Protein 3AGN (pdb70)

Nearest PDB structures (foldseek):
  3agn-assembly1_A  TM=1.009E+00  e=3.047E-24  Ustilago sphaerogena
  3ahs-assembly2_B  TM=9.448E-01  e=4.539E-20  Ustilago sphaerogena
  3ahs-assembly3_C  TM=9.700E-01  e=4.385E-19  Ustilago sphaerogena
  1i2g-assembly1_A  TM=8.512E-01  e=1.594E-07  Aspergillus oryzae
  1rn1-assembly2_A  TM=8.485E-01  e=5.259E-07  Aspergillus oryzae

InterPro domains:
  IPR000026 Guanine-specific ribonuclease N1-like [PF00545] (5-114)
  IPR016191 Ribonuclease/ribotoxin [SSF53933] (2-114)

B-factor: mean 6.48, std 4.54, range [2.73, 48.82]

Structure (mmCIF, N/CA/C/O backbone):
data_3AGN
#
_entry.id   3AGN
#
_cell.length_a   37.880
_cell.length_b   39.789
_cell.length_c   35.884
_cell.angle_alpha   90.00
_cell.angle_beta   114.99
_cell.angle_gamma   90.00
#
_symmetry.space_group_name_H-M   'P 1 21 1'
#
loop_
_entity.id
_entity.type
_entity.pdbx_description
1 polymer 'Ribonuclease U2'
2 non-polymer '[(2R,3S,4R,5R)-5-(6-aminopurin-9-yl)-4-hydroxy-2-(hydroxymethyl)oxolan-3-yl] dihydrogen phosphate'
3 non-polymer 'CALCIUM ION'
4 water water
#
loop_
_atom_site.group_PDB
_atom_site.id
_atom_site.type_symbol
_atom_site.label_atom_id
_atom_site.label_alt_id
_atom_site.label_comp_id
_atom_site.label_asym_id
_atom_site.label_entity_id
_atom_site.label_seq_id
_atom_site.pdbx_PDB_ins_code
_atom_site.Cartn_x
_atom_site.Cartn_y
_atom_site.Cartn_z
_atom_site.occupancy
_atom_site.B_iso_or_equiv
_atom_site.auth_seq_id
_atom_site.auth_comp_id
_atom_site.auth_asym_id
_atom_site.auth_atom_id
_atom_site.pdbx_PDB_model_num
ATOM 1 N N A CYS A 1 1 ? -1.477 7.790 21.384 0.60 8.21 1 CYS A N 1
ATOM 2 N N B CYS A 1 1 ? -1.614 8.944 22.833 0.40 9.46 1 CYS A N 1
ATOM 3 C CA A CYS A 1 1 ? -0.658 9.034 21.617 0.60 7.36 1 CYS A CA 1
ATOM 4 C CA B CYS A 1 1 ? -0.459 9.584 22.156 0.40 8.50 1 CYS A CA 1
ATOM 5 C C A CYS A 1 1 ? -0.833 9.941 20.412 0.60 6.57 1 CYS A C 1
ATOM 6 C C B CYS A 1 1 ? -0.956 10.192 20.851 0.40 8.21 1 CYS A C 1
ATOM 7 O O A CYS A 1 1 ? -1.548 9.501 19.470 0.60 6.79 1 CYS A O 1
ATOM 8 O O B CYS A 1 1 ? -1.999 9.851 20.336 0.40 9.10 1 CYS A O 1
ATOM 13 N N . ASP A 1 2 ? -0.200 11.155 20.386 1.00 6.18 2 ASP A N 1
ATOM 14 C CA . ASP A 1 2 ? -0.427 11.950 19.196 1.00 5.17 2 ASP A CA 1
ATOM 15 C C . ASP A 1 2 ? 0.058 11.176 17.975 1.00 4.87 2 ASP A C 1
ATOM 16 O O . ASP A 1 2 ? 1.051 10.448 18.015 1.00 5.87 2 ASP A O 1
ATOM 21 N N . ILE A 1 3 ? -0.629 11.363 16.860 1.00 4.49 3 ILE A N 1
ATOM 22 C CA . ILE A 1 3 ? -0.126 10.840 15.609 1.00 4.46 3 ILE A CA 1
ATOM 23 C C . ILE A 1 3 ? 1.225 11.514 15.327 1.00 4.56 3 ILE A C 1
ATOM 24 O O . ILE A 1 3 ? 1.335 12.739 15.430 1.00 5.17 3 ILE A O 1
ATOM 29 N N . PRO A 1 4 ? 2.271 10.742 15.011 1.00 5.01 4 PRO A N 1
ATOM 30 C CA . PRO A 1 4 ? 3.573 11.360 14.745 1.00 5.42 4 PRO A CA 1
ATOM 31 C C . PRO A 1 4 ? 3.555 12.177 13.456 1.00 4.61 4 PRO A C 1
ATOM 32 O O . PRO A 1 4 ? 2.796 11.910 12.537 1.00 4.83 4 PRO A O 1
ATOM 36 N N . GLN A 1 5 ? 4.474 13.132 13.378 1.00 5.36 5 GLN A N 1
ATOM 37 C CA . GLN A 1 5 ? 4.585 13.941 12.169 1.00 5.43 5 GLN A CA 1
ATOM 38 C C . GLN A 1 5 ? 4.873 13.089 10.936 1.00 4.41 5 GLN A C 1
ATOM 39 O O . GLN A 1 5 ? 4.392 13.384 9.846 1.00 4.77 5 GLN A O 1
ATOM 49 N N . SER A 1 6 ? 5.690 12.055 11.111 1.00 4.07 6 SER A N 1
ATOM 50 C CA . SER A 1 6 ? 5.976 11.130 10.040 1.00 4.13 6 SER A CA 1
ATOM 51 C C . SER A 1 6 ? 6.400 9.795 10.623 1.00 4.23 6 SER A C 1
ATOM 52 O O . SER A 1 6 ? 6.747 9.700 11.805 1.00 5.19 6 SER A O 1
ATOM 55 N N . THR A 1 7 ? 6.384 8.785 9.770 1.00 4.74 7 THR A N 1
ATOM 56 C CA . THR A 1 7 ? 6.870 7.471 10.119 1.00 4.97 7 THR A CA 1
ATOM 57 C C . THR A 1 7 ? 7.497 6.847 8.882 1.00 4.58 7 THR A C 1
ATOM 58 O O . THR A 1 7 ? 6.986 7.043 7.780 1.00 6.15 7 THR A O 1
ATOM 62 N N . ASN A 1 8 ? 8.567 6.077 9.066 1.00 4.46 8 ASN A N 1
ATOM 63 C CA . ASN A 1 8 ? 9.240 5.434 7.954 1.00 4.45 8 ASN A CA 1
ATOM 64 C C . ASN A 1 8 ? 8.969 3.940 8.006 1.00 3.79 8 ASN A C 1
ATOM 65 O O . ASN A 1 8 ? 9.505 3.226 8.857 1.00 4.42 8 ASN A O 1
ATOM 70 N N . CYS A 1 9 ? 8.097 3.477 7.116 1.00 4.07 9 CYS A N 1
ATOM 71 C CA . CYS A 1 9 ? 7.759 2.062 7.016 1.00 4.49 9 CYS A CA 1
ATOM 72 C C . CYS A 1 9 ? 8.593 1.409 5.923 1.00 4.76 9 CYS A C 1
ATOM 73 O O . CYS A 1 9 ? 8.194 1.378 4.751 1.00 4.95 9 CYS A O 1
ATOM 76 N N . GLY A 1 10 ? 9.773 0.930 6.282 1.00 6.04 10 GLY A N 1
ATOM 77 C CA . GLY A 1 10 ? 10.611 0.200 5.340 1.00 7.11 10 GLY A CA 1
ATOM 78 C C . GLY A 1 10 ? 10.929 0.970 4.081 1.00 6.66 10 GLY A C 1
ATOM 79 O O . GLY A 1 10 ? 11.071 0.370 3.020 1.00 8.64 10 GLY A O 1
ATOM 80 N N . GLY A 1 11 ? 11.051 2.285 4.199 1.00 6.12 11 GLY A N 1
ATOM 81 C CA . GLY A 1 11 ? 11.382 3.141 3.062 1.00 6.44 11 GLY A CA 1
ATOM 82 C C . GLY A 1 11 ? 10.215 3.964 2.543 1.00 5.50 11 GLY A C 1
ATOM 83 O O . GLY A 1 11 ? 10.435 4.930 1.814 1.00 7.57 11 GLY A O 1
ATOM 84 N N . ASN A 1 12 ? 8.986 3.566 2.868 1.00 4.48 12 ASN A N 1
ATOM 85 C CA . ASN A 1 12 ? 7.805 4.385 2.577 1.00 4.64 12 ASN A CA 1
ATOM 86 C C . ASN A 1 12 ? 7.569 5.283 3.775 1.00 4.17 12 ASN A C 1
ATOM 87 O O . ASN A 1 12 ? 7.162 4.804 4.842 1.00 4.67 12 ASN A O 1
ATOM 92 N N . VAL A 1 13 ? 7.844 6.570 3.611 1.00 4.08 13 VAL A N 1
ATOM 93 C CA . VAL A 1 13 ? 7.644 7.537 4.673 1.00 4.46 13 VAL A CA 1
ATOM 94 C C . VAL A 1 13 ? 6.252 8.135 4.510 1.00 4.02 13 VAL A C 1
ATOM 95 O O . VAL A 1 13 ? 5.890 8.579 3.420 1.00 4.87 13 VAL A O 1
ATOM 99 N N . TYR A 1 14 ? 5.490 8.135 5.602 1.00 4.16 14 TYR A N 1
ATOM 100 C CA . TYR A 1 14 ? 4.128 8.638 5.621 1.00 4.21 14 TYR A CA 1
ATOM 101 C C . TYR A 1 14 ? 4.024 9.808 6.581 1.00 4.03 14 TYR A C 1
ATOM 102 O O . TYR A 1 14 ? 4.753 9.887 7.563 1.00 4.97 14 TYR A O 1
ATOM 111 N N . SER A 1 15 ? 3.064 10.693 6.314 1.00 3.46 15 SER A N 1
ATOM 112 C CA . SER A 1 15 ? 2.796 11.830 7.179 1.00 3.53 15 SER A CA 1
ATOM 113 C C . SER A 1 15 ? 1.713 11.510 8.213 1.00 3.14 15 SER A C 1
ATOM 114 O O . SER A 1 15 ? 0.969 10.523 8.108 1.00 3.30 15 SER A O 1
ATOM 117 N N . ASN A 1 16 ? 1.555 12.438 9.154 1.00 3.48 16 ASN A N 1
ATOM 118 C CA . ASN A 1 16 ? 0.435 12.368 10.070 1.00 3.47 16 ASN A CA 1
ATOM 119 C C . ASN A 1 16 ? -0.900 12.356 9.318 1.00 3.31 16 ASN A C 1
ATOM 120 O O . ASN A 1 16 ? -1.852 11.696 9.755 1.00 3.64 16 ASN A O 1
ATOM 125 N N . ASP A 1 17 ? -1.003 13.102 8.217 1.00 3.32 17 ASP A N 1
ATOM 126 C CA . ASP A 1 17 ? -2.233 13.104 7.452 1.00 3.26 17 ASP A CA 1
ATOM 127 C C . ASP A 1 17 ? -2.508 11.716 6.851 1.00 3.03 17 ASP A C 1
ATOM 128 O O . ASP A 1 17 ? -3.656 11.273 6.827 1.00 3.60 17 ASP A O 1
ATOM 133 N N . ASP A 1 18 ? -1.490 11.044 6.334 1.00 2.89 18 ASP A N 1
ATOM 134 C CA . ASP A 1 18 ? -1.696 9.704 5.791 1.00 2.98 18 ASP A CA 1
ATOM 135 C C . ASP A 1 18 ? -2.212 8.744 6.876 1.00 2.85 18 ASP A C 1
ATOM 136 O O . ASP A 1 18 ? -3.091 7.915 6.632 1.00 3.15 18 ASP A O 1
ATOM 141 N N . ILE A 1 19 ? -1.636 8.853 8.073 1.00 2.83 19 ILE A N 1
ATOM 142 C CA . ILE A 1 19 ? -2.010 7.994 9.184 1.00 2.86 19 ILE A CA 1
ATOM 143 C C . ILE A 1 19 ? -3.442 8.275 9.618 1.00 2.81 19 ILE A C 1
ATOM 144 O O . ILE A 1 19 ? -4.251 7.354 9.797 1.00 3.10 19 ILE A O 1
ATOM 149 N N . ASN A 1 20 ? -3.765 9.558 9.808 1.00 2.93 20 ASN A N 1
ATOM 150 C CA . ASN A 1 20 ? -5.115 9.929 10.169 1.00 3.05 20 ASN A CA 1
ATOM 151 C C . ASN A 1 20 ? -6.123 9.440 9.113 1.00 3.06 20 ASN A C 1
ATOM 152 O O . ASN A 1 20 ? -7.197 8.937 9.451 1.00 3.34 20 ASN A O 1
ATOM 157 N N . THR A 1 21 ? -5.789 9.618 7.837 1.00 3.14 21 THR A N 1
ATOM 158 C CA . THR A 1 21 ? -6.680 9.204 6.765 1.00 3.25 21 THR A CA 1
ATOM 159 C C . THR A 1 21 ? -6.960 7.695 6.831 1.00 3.08 21 THR A C 1
ATOM 160 O O . THR A 1 21 ? -8.079 7.258 6.564 1.00 3.29 21 THR A O 1
ATOM 164 N N . ALA A 1 22 ? -5.939 6.911 7.158 1.00 3.18 22 ALA A N 1
ATOM 165 C CA . ALA A 1 22 ? -6.100 5.468 7.286 1.00 3.20 22 ALA A CA 1
ATOM 166 C C . ALA A 1 22 ? -7.070 5.113 8.426 1.00 3.13 22 ALA A C 1
ATOM 167 O O . ALA A 1 22 ? -7.987 4.311 8.233 1.00 3.46 22 ALA A O 1
ATOM 169 N N . ILE A 1 23 ? -6.887 5.710 9.600 1.00 3.05 23 ILE A N 1
ATOM 170 C CA . ILE A 1 23 ? -7.772 5.411 10.730 1.00 3.07 23 ILE A CA 1
ATOM 171 C C . ILE A 1 23 ? -9.201 5.862 10.416 1.00 3.10 23 ILE A C 1
ATOM 172 O O . ILE A 1 23 ? -10.167 5.121 10.630 1.00 3.46 23 ILE A O 1
ATOM 177 N N . GLN A 1 24 ? -9.344 7.078 9.893 1.00 3.15 24 GLN A N 1
ATOM 178 C CA . GLN A 1 24 ? -10.653 7.585 9.542 1.00 3.20 24 GLN A CA 1
ATOM 179 C C . GLN A 1 24 ? -11.341 6.665 8.528 1.00 3.24 24 GLN A C 1
ATOM 180 O O . GLN A 1 24 ? -12.558 6.443 8.593 1.00 3.68 24 GLN A O 1
ATOM 186 N N . GLY A 1 25 ? -10.570 6.183 7.548 1.00 3.53 25 GLY A N 1
ATOM 187 C CA . GLY A 1 25 ? -11.090 5.265 6.558 1.00 3.77 25 GLY A CA 1
ATOM 188 C C . GLY A 1 25 ? -11.592 3.976 7.178 1.00 3.43 25 GLY A C 1
ATOM 189 O O . GLY A 1 25 ? -12.699 3.534 6.871 1.00 4.17 25 GLY A O 1
ATOM 190 N N . ALA A 1 26 ? -10.788 3.381 8.058 1.00 3.60 26 ALA A N 1
ATOM 191 C CA . ALA A 1 26 ? -11.186 2.166 8.750 1.00 3.60 26 ALA A CA 1
ATOM 192 C C . ALA A 1 26 ? -12.517 2.375 9.488 1.00 3.58 26 ALA A C 1
ATOM 193 O O . ALA A 1 26 ? -13.438 1.559 9.373 1.00 3.98 26 ALA A O 1
ATOM 195 N N . LEU A 1 27 ? -12.598 3.456 10.259 1.00 3.61 27 LEU A N 1
ATOM 196 C CA . LEU A 1 27 ? -13.796 3.712 11.048 1.00 3.69 27 LEU A CA 1
ATOM 197 C C . LEU A 1 27 ? -15.009 3.904 10.148 1.00 3.89 27 LEU A C 1
ATOM 198 O O . LEU A 1 27 ? -16.089 3.360 10.419 1.00 4.39 27 LEU A O 1
ATOM 206 N N . ASP A 1 28 ? -14.855 4.670 9.070 1.00 4.05 28 ASP A N 1
ATOM 207 C CA . ASP A 1 28 ? -15.959 4.886 8.139 1.00 4.62 28 ASP A CA 1
ATOM 208 C C . ASP A 1 28 ? -16.380 3.584 7.474 1.00 4.44 28 ASP A C 1
ATOM 209 O O . ASP A 1 28 ? -17.576 3.342 7.289 1.00 5.52 28 ASP A O 1
ATOM 214 N N . ASP A 1 29 ? -15.412 2.764 7.099 1.00 4.45 29 ASP A N 1
ATOM 215 C CA . ASP A 1 29 ? -15.717 1.551 6.364 1.00 5.02 29 ASP A CA 1
ATOM 216 C C . ASP A 1 29 ? -16.475 0.559 7.245 1.00 4.97 29 ASP A C 1
ATOM 217 O O . ASP A 1 29 ? -17.428 -0.074 6.801 1.00 5.63 29 ASP A O 1
ATOM 222 N N . VAL A 1 30 ? -16.063 0.451 8.506 1.00 5.00 30 VAL A N 1
ATOM 223 C CA . VAL A 1 30 ? -16.795 -0.370 9.468 1.00 5.53 30 VAL A CA 1
ATOM 224 C C . VAL A 1 30 ? -18.217 0.183 9.649 1.00 6.12 30 VAL A C 1
ATOM 225 O O . VAL A 1 30 ? -19.202 -0.557 9.588 1.00 7.02 30 VAL A O 1
ATOM 229 N N . ALA A 1 31 ? -18.338 1.492 9.822 1.00 5.97 31 ALA A N 1
ATOM 230 C CA . ALA A 1 31 ? -19.663 2.118 9.985 1.00 7.27 31 ALA A CA 1
ATOM 231 C C . ALA A 1 31 ? -20.560 1.885 8.754 1.00 7.69 31 ALA A C 1
ATOM 232 O O . ALA A 1 31 ? -21.763 1.691 8.896 1.00 9.62 31 ALA A O 1
ATOM 234 N N . ASN A 1 32 ? -19.966 1.910 7.562 1.00 7.05 32 ASN A N 1
ATOM 235 C CA . ASN A 1 32 ? -20.682 1.737 6.298 1.00 7.97 32 ASN A CA 1
ATOM 236 C C . ASN A 1 32 ? -20.989 0.277 6.005 1.00 7.02 32 ASN A C 1
ATOM 237 O O . ASN A 1 32 ? -21.659 -0.014 5.016 1.00 8.51 32 ASN A O 1
ATOM 242 N N . GLY A 1 33 ? -20.459 -0.648 6.807 1.00 6.72 33 GLY A N 1
ATOM 243 C CA . GLY A 1 33 ? -20.619 -2.061 6.516 1.00 7.19 33 GLY A CA 1
ATOM 244 C C . GLY A 1 33 ? -19.956 -2.478 5.218 1.00 6.48 33 GLY A C 1
ATOM 245 O O . GLY A 1 33 ? -20.418 -3.399 4.564 1.00 8.48 33 GLY A O 1
ATOM 246 N N . ASP A 1 34 ? -18.849 -1.815 4.875 1.00 6.22 34 ASP A N 1
ATOM 247 C CA . ASP A 1 34 ? -18.126 -2.057 3.625 1.00 5.99 34 ASP A CA 1
ATOM 248 C C . ASP A 1 34 ? -16.635 -2.017 3.921 1.00 5.12 34 ASP A C 1
ATOM 249 O O . ASP A 1 34 ? -15.959 -1.009 3.716 1.00 5.79 34 ASP A O 1
ATOM 254 N N . ARG A 1 35 ? -16.146 -3.131 4.432 1.00 5.16 35 ARG A N 1
ATOM 255 C CA . ARG A 1 35 ? -14.766 -3.269 4.875 1.00 5.35 35 ARG A CA 1
ATOM 256 C C . ARG A 1 35 ? -13.920 -3.670 3.677 1.00 4.86 35 ARG A C 1
ATOM 257 O O . ARG A 1 35 ? -14.084 -4.769 3.159 1.00 6.11 35 ARG A O 1
ATOM 265 N N . PRO A 1 36 ? -13.055 -2.785 3.170 1.00 4.11 36 PRO A N 1
ATOM 266 C CA . PRO A 1 36 ? -12.404 -3.044 1.882 1.00 4.54 36 PRO A CA 1
ATOM 267 C C . PRO A 1 36 ? -11.440 -4.214 1.997 1.00 4.53 36 PRO A C 1
ATOM 268 O O . PRO A 1 36 ? -10.530 -4.202 2.843 1.00 4.25 36 PRO A O 1
ATOM 272 N N . ASP A 1 37 ? -11.629 -5.210 1.146 1.00 4.97 37 ASP A N 1
ATOM 273 C CA . ASP A 1 37 ? -10.902 -6.467 1.250 1.00 5.40 37 ASP A CA 1
ATOM 274 C C . ASP A 1 37 ? -10.875 -7.007 2.687 1.00 5.43 37 ASP A C 1
ATOM 275 O O . ASP A 1 37 ? -9.902 -7.632 3.104 1.00 5.93 37 ASP A O 1
ATOM 280 N N . ASN A 1 38 ? -11.966 -6.784 3.418 1.00 5.36 38 ASN A N 1
ATOM 281 C CA . ASN A 1 38 ? -12.129 -7.231 4.789 1.00 6.07 38 ASN A CA 1
ATOM 282 C C . ASN A 1 38 ? -11.132 -6.644 5.799 1.00 5.12 38 ASN A C 1
ATOM 283 O O . ASN A 1 38 ? -10.907 -7.251 6.832 1.00 7.29 38 ASN A O 1
ATOM 288 N N . TYR A 1 39 ? -10.589 -5.463 5.505 1.00 4.10 39 TYR A N 1
ATOM 289 C CA . TYR A 1 39 ? -9.889 -4.646 6.483 1.00 3.98 39 TYR A CA 1
ATOM 290 C C . TYR A 1 39 ? -10.871 -3.645 7.1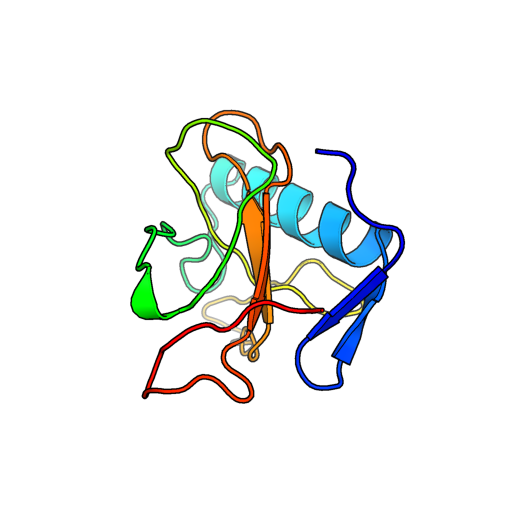04 1.00 3.89 39 TYR A C 1
ATOM 291 O O . TYR A 1 39 ? -11.780 -3.180 6.418 1.00 4.37 39 T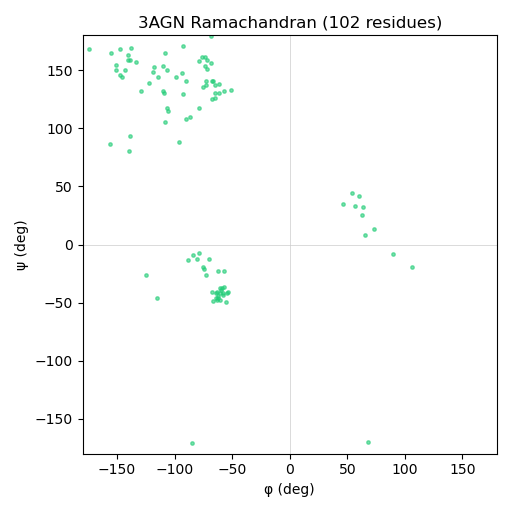YR A O 1
ATOM 300 N N . PRO A 1 40 ? -10.697 -3.283 8.394 1.00 4.08 40 PRO A N 1
ATOM 301 C CA . PRO A 1 40 ? -9.570 -3.605 9.274 1.00 3.88 40 PRO A CA 1
ATOM 302 C C . PRO A 1 40 ? -9.549 -5.054 9.751 1.00 4.12 40 PRO A C 1
ATOM 303 O O . PRO A 1 40 ? -10.539 -5.787 9.703 1.00 5.26 40 PRO A O 1
ATOM 307 N N . HIS A 1 41 ? -8.370 -5.467 10.202 1.00 3.86 41 HIS A N 1
ATOM 308 C CA . HIS A 1 41 ? -8.184 -6.720 10.910 1.00 3.79 41 HIS A CA 1
ATOM 309 C C . HIS A 1 41 ? -7.897 -6.443 12.387 1.00 3.59 41 HIS A C 1
ATOM 310 O O . HIS A 1 41 ? -7.523 -5.331 12.758 1.00 5.21 41 HIS A O 1
ATOM 317 N N . GLN A 1 42 ? -8.018 -7.466 13.215 1.00 3.44 42 GLN A N 1
ATOM 3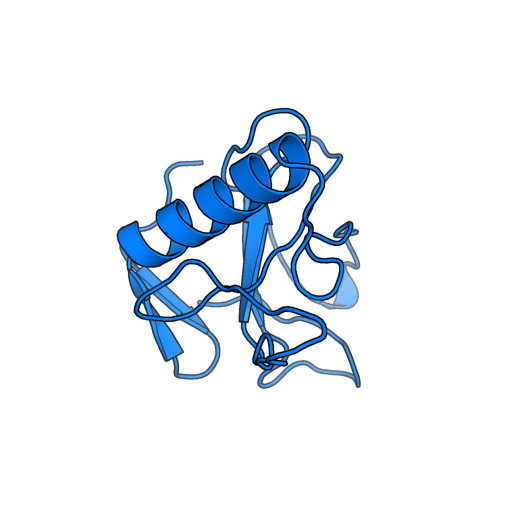18 C CA . GLN A 1 42 ? -7.503 -7.357 14.585 1.00 3.29 42 GLN A CA 1
ATOM 319 C C . GLN A 1 42 ? -5.983 -7.405 14.569 1.00 3.14 42 GLN A C 1
ATOM 320 O O . GLN A 1 42 ? -5.386 -8.205 13.844 1.00 3.86 42 GLN A O 1
ATOM 326 N N . TYR A 1 43 ? -5.376 -6.584 15.423 1.00 3.13 43 TYR A N 1
ATOM 327 C CA . TYR A 1 43 ? -3.940 -6.633 15.680 1.00 2.98 43 TYR A CA 1
ATOM 328 C C . TYR A 1 43 ? -3.723 -7.194 17.085 1.00 2.83 43 TYR A C 1
ATOM 329 O O . TYR A 1 43 ? -4.338 -6.694 18.035 1.00 3.39 43 TYR A O 1
ATOM 338 N N . TYR A 1 44 ? -2.839 -8.179 17.206 1.00 2.91 44 TYR A N 1
ATOM 339 C CA . TYR A 1 44 ? -2.463 -8.743 18.490 1.00 3.24 44 TYR A CA 1
ATOM 340 C C . TYR A 1 44 ? -1.007 -8.449 18.768 1.00 3.22 44 TYR A C 1
ATOM 341 O O . TYR A 1 44 ? -0.157 -8.475 17.874 1.00 3.94 44 TYR A O 1
ATOM 350 N N . ASP A 1 45 ? -0.703 -8.197 20.041 1.00 3.48 45 ASP A N 1
ATOM 351 C CA . ASP A 1 45 ? 0.682 -8.087 20.449 1.00 3.64 45 ASP A CA 1
ATOM 352 C C . ASP A 1 45 ? 1.375 -9.431 20.264 1.00 3.82 45 ASP A C 1
ATOM 353 O O . ASP A 1 45 ? 0.857 -10.457 20.737 1.00 4.60 45 ASP A O 1
ATOM 358 N N . GLU A 1 46 ? 2.532 -9.425 19.608 1.00 3.76 46 GLU A N 1
ATOM 359 C CA . GLU A 1 46 ? 3.356 -10.623 19.402 1.00 3.91 46 GLU A CA 1
ATOM 360 C C . GLU A 1 46 ? 4.775 -10.131 19.637 1.00 3.85 46 GLU A C 1
ATOM 361 O O . GLU A 1 46 ? 5.417 -9.603 18.728 1.00 4.09 46 GLU A O 1
ATOM 367 N N . ALA A 1 47 ? 5.244 -10.273 20.879 1.00 4.53 47 ALA A N 1
ATOM 368 C CA . ALA A 1 47 ? 6.389 -9.526 21.389 1.00 5.17 47 ALA A CA 1
ATOM 369 C C . ALA A 1 47 ? 7.678 -9.807 20.636 1.00 4.77 47 ALA A C 1
ATOM 370 O O . ALA A 1 47 ? 8.582 -8.968 20.652 1.00 5.24 47 ALA A O 1
ATOM 372 N N . SER A 1 48 ? 7.774 -10.947 19.964 1.00 4.71 48 SER A N 1
ATOM 373 C CA . SER A 1 48 ? 8.926 -11.203 19.107 1.00 5.13 48 SER A CA 1
ATOM 374 C C . SER A 1 48 ? 9.118 -10.138 18.026 1.00 4.73 48 SER A C 1
ATOM 375 O O . SER A 1 48 ? 10.226 -9.996 17.496 1.00 5.54 48 SER A O 1
ATOM 378 N N . GLU A 1 49 ? 8.048 -9.423 17.683 1.00 4.02 49 GLU A N 1
ATOM 379 C CA . GLU A 1 49 ? 8.097 -8.396 16.663 1.00 3.88 49 GLU A CA 1
ATOM 380 C C . GLU A 1 49 ? 8.657 -7.064 17.152 1.00 3.97 49 GLU A C 1
ATOM 381 O O . GLU A 1 49 ? 8.933 -6.189 16.338 1.00 4.91 49 GLU A O 1
ATOM 387 N N . ASP A 1 50 ? 8.794 -6.888 18.468 1.00 4.13 50 ASP A N 1
ATOM 388 C CA . ASP A 1 50 ? 9.382 -5.657 19.029 1.00 4.72 50 ASP A CA 1
ATOM 389 C C . ASP A 1 50 ? 8.611 -4.397 18.661 1.00 4.25 50 ASP A C 1
ATOM 390 O O . ASP A 1 50 ? 9.207 -3.357 18.376 1.00 5.29 50 ASP A O 1
ATOM 395 N N . ILE A 1 51 ? 7.286 -4.472 18.707 1.00 3.95 51 ILE A N 1
ATOM 396 C CA . ILE A 1 51 ? 6.434 -3.338 18.377 1.00 3.98 51 ILE A CA 1
ATOM 397 C C . ILE A 1 51 ? 5.843 -2.751 19.648 1.00 3.95 51 ILE A C 1
ATOM 398 O O . ILE A 1 51 ? 5.080 -3.402 20.360 1.00 5.05 51 ILE A O 1
ATOM 403 N N . THR A 1 52 ? 6.220 -1.514 19.952 1.00 4.29 52 THR A N 1
ATOM 404 C CA . THR A 1 52 ? 5.622 -0.780 21.059 1.00 4.96 52 THR A CA 1
ATOM 405 C C . THR A 1 52 ? 4.411 0.006 20.570 1.00 4.75 52 THR A C 1
ATOM 406 O O . THR A 1 52 ? 4.395 0.556 19.472 1.00 6.99 52 THR A O 1
ATOM 410 N N . LEU A 1 53 ? 3.372 0.022 21.395 1.00 4.62 53 LEU A N 1
ATOM 411 C CA . LEU A 1 53 ? 2.179 0.817 21.150 1.00 4.82 53 LEU A CA 1
ATOM 412 C C . LEU A 1 53 ? 2.141 1.976 22.126 1.00 5.06 53 LEU A C 1
ATOM 413 O O . LEU A 1 53 ? 2.604 1.853 23.257 1.00 7.25 53 LEU A O 1
ATOM 418 N N A CYS A 1 54 ? 1.560 3.095 21.699 0.50 5.83 54 CYS A N 1
ATOM 419 N N B CYS A 1 54 ? 1.609 3.119 21.699 0.50 5.90 54 CYS A N 1
ATOM 420 C CA A CYS A 1 54 ? 1.455 4.275 22.549 0.50 6.73 54 CYS A CA 1
ATOM 421 C CA B CYS A 1 54 ? 1.517 4.261 22.613 0.50 7.17 54 CYS A CA 1
ATOM 422 C C A CYS A 1 54 ? 0.007 4.653 22.925 0.50 7.67 54 CYS A C 1
ATOM 423 C C B CYS A 1 54 ? 0.087 4.672 22.893 0.50 7.41 54 CYS A C 1
ATOM 424 O O A CYS A 1 54 ? -0.221 5.735 23.441 0.50 9.86 54 CYS A O 1
ATOM 425 O O B CYS A 1 54 ? -0.168 5.700 23.498 0.50 9.69 54 CYS A O 1
ATOM 430 N N A CYS A 1 55 ? -0.967 3.771 22.693 0.50 7.89 55 CYS A N 1
ATOM 431 N N B CYS A 1 55 ? -0.853 3.855 22.454 0.50 6.81 55 CYS A N 1
ATOM 432 C CA A CYS A 1 55 ? -2.393 4.121 22.890 0.50 8.23 55 CYS A CA 1
ATOM 433 C CA B CYS A 1 55 ? -2.200 3.982 22.937 0.50 7.12 55 CYS A CA 1
ATOM 434 C C A CYS A 1 55 ? -3.092 3.643 24.173 0.50 8.62 55 CYS A C 1
ATOM 435 C C B CYS A 1 55 ? -2.314 3.136 24.184 0.50 7.22 55 CYS A C 1
ATOM 436 O O A CYS A 1 55 ? -4.176 4.140 24.507 0.50 10.21 55 CYS A O 1
ATOM 437 O O B CYS A 1 55 ? -1.354 2.500 24.635 0.50 8.05 55 CYS A O 1
ATOM 442 N N A GLY A 1 56 ? -2.496 2.680 24.871 0.50 8.45 56 GLY A N 1
ATOM 443 N N B GLY A 1 56 ? -3.505 3.144 24.743 0.50 7.31 56 GLY A N 1
ATOM 444 C CA A GLY A 1 56 ? -3.157 2.043 26.015 0.50 8.17 56 GLY A CA 1
ATOM 445 C CA B GLY A 1 56 ? -3.745 2.394 25.932 0.50 7.86 56 GLY A CA 1
ATOM 446 C C A GLY A 1 56 ? -3.879 0.757 25.643 0.50 8.03 56 GLY A C 1
ATOM 447 C C B GLY A 1 56 ? -4.036 0.947 25.595 0.50 7.86 56 GLY A C 1
ATOM 448 O O A GLY A 1 56 ? -3.493 0.074 24.677 0.50 8.22 56 GLY A O 1
ATOM 449 O O B GLY A 1 56 ? -3.505 0.357 24.649 0.50 8.99 56 GLY A O 1
ATOM 450 N N . SER A 1 57 ? -4.921 0.401 26.402 1.00 7.83 57 SER A N 1
ATOM 451 C CA . SER A 1 57 ? -5.393 -0.964 26.325 1.00 7.43 57 SER A CA 1
ATOM 452 C C . SER A 1 57 ? -5.995 -1.315 24.976 1.00 5.90 57 SER A C 1
ATOM 453 O O . SER A 1 57 ? -6.600 -0.479 24.294 1.00 7.28 57 SER A O 1
ATOM 456 N N . GLY A 1 58 ? -5.859 -2.585 24.623 1.00 5.00 58 GLY A N 1
ATOM 457 C CA . GLY A 1 58 ? -6.600 -3.125 23.502 1.00 5.02 58 GLY A CA 1
ATOM 458 C C . GLY A 1 58 ? -8.080 -3.181 23.836 1.00 4.80 58 GLY A C 1
ATOM 459 O O . GLY A 1 58 ? -8.501 -2.798 24.937 1.00 6.31 58 GLY A O 1
ATOM 460 N N . PRO A 1 59 ? -8.911 -3.654 22.902 1.00 4.02 59 PRO A N 1
ATOM 461 C CA A PRO A 1 59 ? -8.518 -4.264 21.634 0.50 3.88 59 PRO A CA 1
ATOM 462 C CA B PRO A 1 59 ? -8.530 -4.265 21.629 0.50 3.47 59 PRO A CA 1
ATOM 463 C C . PRO A 1 59 ? -7.901 -3.281 20.635 1.00 3.42 59 PRO A C 1
ATOM 464 O O . PRO A 1 59 ? -8.228 -2.086 20.639 1.00 3.67 59 PRO A O 1
ATOM 471 N N . TRP A 1 60 ? -7.050 -3.828 19.772 1.00 3.07 60 TRP A N 1
ATOM 472 C CA . TRP A 1 60 ? -6.399 -3.078 18.719 1.00 3.11 60 TRP A CA 1
ATOM 473 C C . TRP A 1 60 ? -6.790 -3.640 17.349 1.00 2.98 60 TRP A C 1
ATOM 474 O O . TRP A 1 60 ? -6.989 -4.855 17.176 1.00 3.04 60 TRP A O 1
ATOM 485 N N . SER A 1 61 ? -6.823 -2.734 16.378 1.00 3.02 61 SER A N 1
ATOM 486 C CA . SER A 1 61 ? -7.087 -3.032 14.986 1.00 3.19 61 SER A CA 1
ATOM 487 C C . SER A 1 61 ? -5.937 -2.533 14.113 1.00 3.08 61 SER A C 1
ATOM 488 O O . SER A 1 61 ? -5.167 -1.664 14.522 1.00 3.49 61 SER A O 1
ATOM 491 N N A GLU A 1 62 ? -5.865 -3.072 12.906 0.75 3.57 62 GLU A N 1
ATOM 492 N N B GLU A 1 62 ? -5.890 -3.053 12.890 0.25 3.61 62 GLU A N 1
ATOM 493 C CA A GLU A 1 62 ? -4.892 -2.614 11.924 0.75 3.55 62 GLU A CA 1
ATOM 494 C CA B GLU A 1 62 ? -4.884 -2.685 11.901 0.25 3.71 62 GLU A CA 1
ATOM 495 C C A GLU A 1 62 ? -5.577 -2.440 10.568 0.75 3.43 62 GLU A C 1
ATOM 496 C C B GLU A 1 62 ? -5.562 -2.458 10.558 0.25 3.62 62 GLU A C 1
ATOM 497 O O A GLU A 1 62 ? -6.506 -3.161 10.225 0.75 4.42 62 GLU A O 1
ATOM 498 O O B GLU A 1 62 ? -6.443 -3.221 10.171 0.25 4.01 62 GLU A O 1
ATOM 509 N N . PHE A 1 63 ? -5.126 -1.423 9.845 1.00 3.43 63 PHE A N 1
ATOM 510 C CA . PHE A 1 63 ? -5.723 -1.051 8.565 1.00 3.37 63 PHE A CA 1
ATOM 511 C C . PHE A 1 63 ? -4.606 -0.573 7.631 1.00 3.02 63 PHE A C 1
ATOM 512 O O . PHE A 1 63 ? -3.627 0.007 8.095 1.00 3.11 63 PHE A O 1
ATOM 520 N N . PRO A 1 64 ? -4.748 -0.785 6.307 1.00 3.00 64 PRO A N 1
ATOM 521 C CA . PRO A 1 64 ? -3.669 -0.398 5.390 1.00 3.11 64 PRO A CA 1
ATOM 522 C C . PRO A 1 64 ? -3.385 1.102 5.417 1.00 2.98 64 PRO A C 1
ATOM 523 O O . PRO A 1 64 ? -4.288 1.932 5.423 1.00 3.72 64 PRO A O 1
ATOM 527 N N . LEU A 1 65 ? -2.085 1.388 5.398 1.00 3.29 65 LEU A N 1
ATOM 528 C CA . LEU A 1 65 ? -1.530 2.738 5.340 1.00 3.53 65 LEU A CA 1
ATOM 529 C C . LEU A 1 65 ? -0.985 2.934 3.931 1.00 3.11 65 LEU A C 1
ATOM 530 O O . LEU A 1 65 ? -0.099 2.188 3.490 1.00 3.44 65 LEU A O 1
ATOM 535 N N . VAL A 1 66 ? -1.558 3.902 3.219 1.00 3.02 66 VAL A N 1
ATOM 536 C CA . VAL A 1 66 ? -1.231 4.145 1.819 1.00 3.32 66 VAL A CA 1
ATOM 537 C C . VAL A 1 66 ? -1.185 5.647 1.556 1.00 3.47 66 VAL A C 1
ATOM 538 O O . VAL A 1 66 ? -1.774 6.453 2.281 1.00 4.08 66 VAL A O 1
ATOM 542 N N . TYR A 1 67 ? -0.494 6.025 0.481 1.00 3.51 67 TYR A N 1
ATOM 543 C CA . TYR A 1 67 ? -0.533 7.407 0.023 1.00 3.46 67 TYR A CA 1
ATOM 544 C C . TYR A 1 67 ? -1.877 7.699 -0.642 1.00 3.54 67 TYR A C 1
ATOM 545 O O . TYR A 1 67 ? -2.517 6.823 -1.204 1.00 4.27 67 TYR A O 1
ATOM 554 N N . ASN A 1 68 ? -2.278 8.966 -0.619 1.00 3.52 68 ASN A N 1
ATOM 555 C CA . ASN A 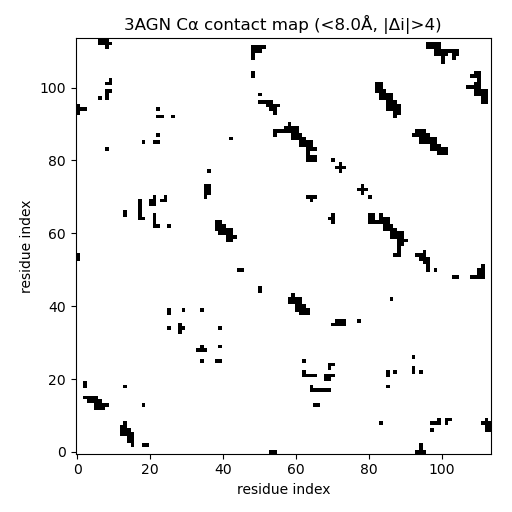1 68 ? -3.467 9.397 -1.357 1.00 3.92 68 ASN A CA 1
ATOM 556 C C . ASN A 1 68 ? -4.675 8.535 -0.967 1.00 3.91 68 ASN A C 1
ATOM 557 O O . ASN A 1 68 ? -5.474 8.140 -1.816 1.00 4.60 68 ASN A O 1
ATOM 562 N N . GLY A 1 69 ? -4.808 8.314 0.340 1.00 4.23 69 GLY A N 1
ATOM 563 C CA . GLY A 1 69 ? -5.773 7.381 0.872 1.00 4.24 69 GLY A CA 1
ATOM 564 C C . GLY A 1 69 ? -7.164 7.986 1.058 1.00 3.93 69 GLY A C 1
ATOM 565 O O . GLY A 1 69 ? -7.444 9.109 0.628 1.00 4.71 69 GLY A O 1
ATOM 566 N N . PRO A 1 70 ? -8.056 7.246 1.725 1.00 3.65 70 PRO A N 1
ATOM 567 C CA . PRO A 1 70 ? -7.799 5.976 2.382 1.00 3.52 70 PRO A CA 1
ATOM 568 C C . PRO A 1 70 ? -7.758 4.801 1.410 1.00 3.78 70 PRO A C 1
ATOM 569 O O . PRO A 1 70 ? -8.346 4.844 0.311 1.00 4.41 70 PRO A O 1
ATOM 573 N N . TYR A 1 71 ? -7.093 3.736 1.834 1.00 3.55 71 TYR A N 1
ATOM 574 C CA . TYR A 1 71 ? -7.163 2.470 1.143 1.00 3.36 71 TYR A CA 1
ATOM 575 C C . TYR A 1 71 ? -8.609 2.060 0.899 1.00 3.55 71 TYR A C 1
ATOM 576 O O . TYR A 1 71 ? -9.422 2.052 1.835 1.00 4.13 71 TYR A O 1
ATOM 585 N N . TYR A 1 72 ? -8.905 1.640 -0.326 1.00 3.55 72 TYR A N 1
ATOM 586 C CA . TYR A 1 72 ? -10.199 1.086 -0.654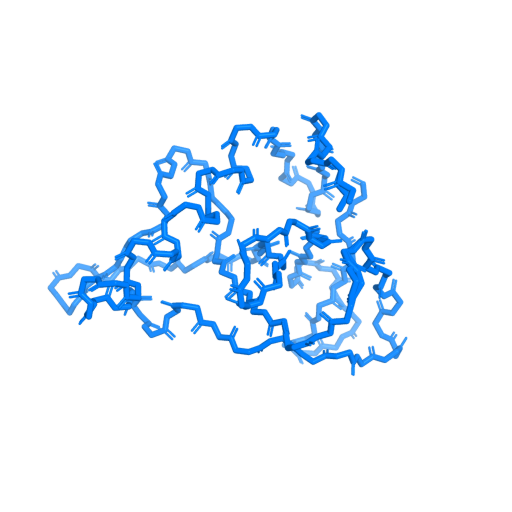 1.00 3.78 72 TYR A CA 1
ATOM 587 C C . TYR A 1 72 ? -10.021 0.021 -1.739 1.00 4.09 72 TYR A C 1
ATOM 588 O O . TYR A 1 72 ? -9.184 0.142 -2.633 1.00 5.47 72 TYR A O 1
ATOM 597 N N . SER A 1 73 ? -10.850 -1.006 -1.652 1.00 3.72 73 SER A N 1
ATOM 598 C CA . SER A 1 73 ? -10.854 -2.127 -2.582 1.00 3.81 73 SER A CA 1
ATOM 599 C C . SER A 1 73 ? -12.277 -2.654 -2.621 1.00 3.85 73 SER A C 1
ATOM 600 O O . SER A 1 73 ? -13.009 -2.509 -1.630 1.00 4.72 73 SER A O 1
ATOM 603 N N . SER A 1 74 ? -12.655 -3.283 -3.720 1.00 4.27 74 SER A N 1
ATOM 604 C CA . SER A 1 74 ? -13.985 -3.870 -3.837 1.00 4.62 74 SER A CA 1
ATOM 605 C C . SER A 1 74 ? -13.928 -5.110 -4.710 1.00 4.60 74 SER A C 1
ATOM 606 O O . SER A 1 74 ? -12.953 -5.364 -5.409 1.00 4.93 74 SER A O 1
ATOM 609 N N . ARG A 1 75 ? -15.023 -5.868 -4.704 1.00 5.07 75 ARG A N 1
ATOM 610 C CA . ARG A 1 75 ? -15.122 -7.044 -5.557 1.00 5.66 75 ARG A CA 1
ATOM 611 C C . ARG A 1 75 ? -14.837 -6.717 -7.024 1.00 4.69 75 ARG A C 1
ATOM 612 O O . ARG A 1 75 ? -14.191 -7.504 -7.706 1.00 5.54 75 ARG A O 1
ATOM 620 N N . ASP A 1 76 ? -15.338 -5.579 -7.510 1.00 4.30 76 ASP A N 1
ATOM 621 C CA . ASP A 1 76 ? -15.164 -5.181 -8.908 1.00 4.37 76 ASP A CA 1
ATOM 622 C C . ASP A 1 76 ? -13.842 -4.477 -9.216 1.00 4.33 76 ASP A C 1
ATOM 623 O O . ASP A 1 76 ? -13.555 -4.230 -10.392 1.00 5.12 76 ASP A O 1
ATOM 6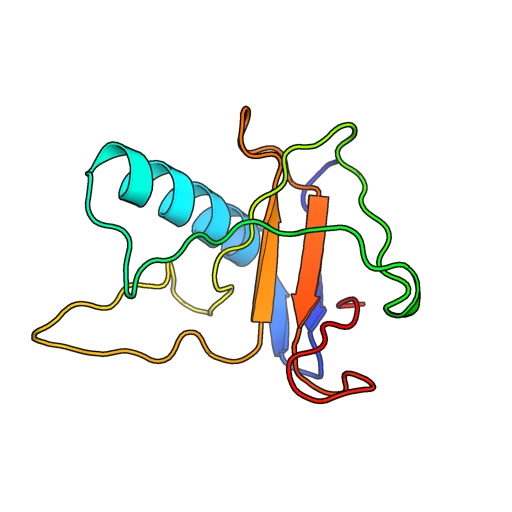28 N N . ASN A 1 77 ? -13.074 -4.141 -8.180 1.00 4.21 77 ASN A N 1
ATOM 629 C CA . ASN A 1 77 ? -11.821 -3.425 -8.350 1.00 4.34 77 ASN A CA 1
ATOM 630 C C . ASN A 1 77 ? -10.927 -3.716 -7.142 1.00 4.07 77 ASN A C 1
ATOM 631 O O . ASN A 1 77 ? -10.927 -2.981 -6.159 1.00 4.19 77 ASN A O 1
ATOM 636 N N . TYR A 1 78 ? -10.182 -4.809 -7.220 1.00 4.17 78 TYR A N 1
ATOM 637 C CA . TYR A 1 78 ? -9.296 -5.188 -6.131 1.00 4.18 78 TYR A CA 1
ATOM 638 C C . TYR A 1 78 ? -8.081 -4.291 -6.135 1.00 4.05 78 TYR A C 1
ATOM 639 O O . TYR A 1 78 ? -7.461 -4.086 -7.182 1.00 5.31 78 TYR A O 1
ATOM 648 N N . VAL A 1 79 ? -7.706 -3.822 -4.948 1.00 3.92 79 VAL A N 1
ATOM 649 C CA . VAL A 1 79 ? -6.492 -3.032 -4.763 1.00 4.21 79 VAL A CA 1
ATOM 650 C C . VAL A 1 79 ? -5.718 -3.672 -3.626 1.00 4.12 79 VAL A C 1
ATOM 651 O O . VAL A 1 79 ? -6.280 -3.950 -2.571 1.00 4.70 79 VAL A O 1
ATOM 655 N N . SER A 1 80 ? -4.427 -3.892 -3.820 1.00 4.90 80 SER A N 1
ATOM 656 C CA . SER A 1 80 ? -3.627 -4.473 -2.747 1.00 5.61 80 SER A CA 1
ATOM 657 C C . SER A 1 80 ? -3.513 -3.506 -1.580 1.00 4.80 80 SER A C 1
ATOM 658 O O . SER A 1 80 ? -3.302 -2.297 -1.767 1.00 4.78 80 SER A O 1
ATOM 661 N N . PRO A 1 81 ? -3.578 -4.031 -0.348 1.00 4.30 81 PRO A N 1
ATOM 662 C CA . PRO A 1 81 ? -3.302 -3.199 0.812 1.00 4.61 81 PRO A CA 1
ATOM 663 C C . PRO A 1 81 ? -1.850 -2.788 0.957 1.00 4.03 81 PRO A C 1
ATOM 664 O O . PRO A 1 81 ? -1.546 -1.932 1.785 1.00 4.54 81 PRO A O 1
ATOM 668 N N . GLY A 1 82 ? -0.946 -3.406 0.196 1.00 4.12 82 GLY A N 1
ATOM 669 C CA . GLY A 1 82 ? 0.459 -3.122 0.334 1.00 4.11 82 GLY A CA 1
ATOM 670 C C . GLY A 1 82 ? 1.001 -3.611 1.669 1.00 3.42 82 GLY A C 1
ATOM 671 O O . GLY A 1 82 ? 0.339 -4.345 2.406 1.00 3.54 82 GLY A O 1
ATOM 672 N N . PRO A 1 83 ? 2.235 -3.212 1.991 1.00 3.50 83 PRO A N 1
ATOM 673 C CA . PRO A 1 83 ? 2.886 -3.768 3.167 1.00 3.49 83 PRO A CA 1
ATOM 674 C C . PRO A 1 83 ? 2.631 -3.023 4.486 1.00 3.27 83 PRO A C 1
ATOM 675 O O . PRO A 1 83 ? 3.004 -3.556 5.537 1.00 3.83 83 PRO A O 1
ATOM 679 N N . ASP A 1 84 ? 2.082 -1.811 4.448 1.00 3.01 84 ASP A N 1
ATOM 680 C CA . ASP A 1 84 ? 2.143 -0.910 5.593 1.00 3.12 84 ASP A CA 1
ATOM 681 C C . ASP A 1 84 ? 0.795 -0.807 6.274 1.00 3.02 84 ASP A C 1
ATOM 682 O O . ASP A 1 84 ? -0.252 -0.920 5.623 1.00 3.23 84 ASP A O 1
ATOM 687 N N . ARG A 1 85 ? 0.813 -0.561 7.587 1.00 3.28 85 ARG A N 1
ATOM 688 C CA . ARG A 1 85 ? -0.406 -0.533 8.388 1.00 3.38 85 ARG A CA 1
ATOM 689 C C . ARG A 1 85 ? -0.341 0.540 9.476 1.00 3.34 85 ARG A C 1
ATOM 690 O O . ARG A 1 85 ? 0.725 0.830 10.023 1.00 4.22 85 ARG A O 1
ATOM 698 N N . VAL A 1 86 ? -1.518 1.057 9.810 1.00 3.06 86 VAL A N 1
ATOM 699 C CA . VAL A 1 86 ? -1.721 1.752 11.069 1.00 3.05 86 VAL A CA 1
ATOM 700 C C . VAL A 1 86 ? -2.370 0.797 12.075 1.00 2.83 86 VAL A C 1
ATOM 701 O O . VAL A 1 86 ? -3.223 -0.006 11.715 1.00 3.95 86 VAL A O 1
ATOM 707 N N . ILE A 1 87 ? -1.972 0.932 13.338 1.00 3.06 87 ILE A N 1
ATOM 708 C CA . ILE A 1 87 ? -2.601 0.248 14.464 1.00 2.90 87 ILE A CA 1
ATOM 709 C C . ILE A 1 87 ? -3.325 1.296 15.288 1.00 2.78 87 ILE A C 1
ATOM 710 O O . ILE A 1 87 ? -2.750 2.339 15.618 1.00 3.30 87 ILE A O 1
ATOM 716 N N . TYR A 1 88 ? -4.578 1.016 15.627 1.00 3.16 88 TYR A N 1
ATOM 717 C CA . TYR A 1 88 ? -5.384 1.933 16.425 1.00 3.19 88 TYR A CA 1
ATOM 718 C C . TYR A 1 88 ? -6.215 1.128 17.430 1.00 3.06 88 TYR A C 1
ATOM 719 O O . TYR A 1 88 ? -6.404 -0.076 17.294 1.00 3.52 88 TYR A O 1
ATOM 728 N N . GLN A 1 89 ? -6.716 1.831 18.434 1.00 3.43 89 GLN A N 1
ATOM 729 C CA . GLN A 1 89 ? -7.543 1.228 19.476 1.00 3.78 89 GLN A CA 1
ATOM 730 C C . GLN A 1 89 ? -8.956 1.054 18.916 1.00 3.74 89 GLN A C 1
ATOM 731 O O . GLN A 1 89 ? -9.597 2.029 18.529 1.00 4.37 89 GLN A O 1
ATOM 741 N N . THR A 1 90 ? -9.428 -0.186 18.820 1.00 3.82 90 THR A N 1
ATOM 742 C CA . THR A 1 90 ? -10.670 -0.460 18.111 1.00 4.06 90 THR A CA 1
ATOM 743 C C . THR A 1 90 ? -11.839 0.376 18.632 1.00 4.32 90 THR A C 1
ATOM 744 O O . THR A 1 90 ? -12.663 0.858 17.856 1.00 6.27 90 THR A O 1
ATOM 748 N N . ASN A 1 91 ? -11.936 0.519 19.948 1.00 4.44 91 ASN A N 1
ATOM 749 C CA . ASN A 1 91 ? -13.117 1.125 20.536 1.00 4.76 91 ASN A CA 1
ATOM 750 C C . ASN A 1 91 ? -13.169 2.642 20.370 1.00 5.21 91 ASN A C 1
ATOM 751 O O . ASN A 1 91 ? -14.247 3.217 20.485 1.00 7.06 91 ASN A O 1
ATOM 756 N N . THR A 1 92 ? -12.031 3.281 20.104 1.00 4.57 92 THR A N 1
ATOM 757 C CA . THR A 1 92 ? -11.930 4.740 20.121 1.00 4.74 92 THR A CA 1
ATOM 758 C C . THR A 1 92 ? -11.399 5.368 18.825 1.00 4.18 92 THR A C 1
ATOM 759 O O . THR A 1 92 ? -11.658 6.536 18.593 1.00 4.81 92 THR A O 1
ATOM 763 N N . GLY A 1 93 ? -10.602 4.624 18.054 1.00 4.32 93 GLY A N 1
ATOM 764 C CA . GLY A 1 93 ? -9.857 5.175 16.936 1.00 4.38 93 GLY A CA 1
ATOM 765 C C . GLY A 1 93 ? -8.472 5.683 17.307 1.00 4.20 93 GLY A C 1
ATOM 766 O O . GLY A 1 93 ? -7.696 6.049 16.426 1.00 5.04 93 GLY A O 1
ATOM 767 N N . GLU A 1 94 ? -8.130 5.744 18.589 1.00 4.05 94 GLU A N 1
ATOM 768 C CA . GLU A 1 94 ? -6.911 6.442 18.932 1.00 4.28 94 GLU A CA 1
ATOM 769 C C . GLU A 1 94 ? -5.674 5.685 18.406 1.00 3.68 94 GLU A C 1
ATOM 770 O O . GLU A 1 94 ? -5.580 4.456 18.450 1.00 3.76 94 GLU A O 1
ATOM 776 N N . PHE A 1 95 ? -4.722 6.473 17.921 1.00 3.75 95 PHE A N 1
ATOM 777 C CA . PHE A 1 95 ? -3.511 5.963 17.289 1.00 3.53 95 PHE A CA 1
ATOM 778 C C . PHE A 1 95 ? -2.638 5.189 18.275 1.00 3.41 95 PHE A C 1
ATOM 779 O O . PHE A 1 95 ? -2.389 5.652 19.394 1.00 4.22 95 PHE A O 1
ATOM 787 N N . CYS A 1 96 ? -2.113 4.062 17.806 1.00 3.29 96 CYS A N 1
ATOM 788 C CA . CYS A 1 96 ? -1.191 3.242 18.585 1.00 3.42 96 CYS A CA 1
ATOM 789 C C . CYS A 1 96 ? 0.226 3.144 18.010 1.00 3.43 96 CYS A C 1
ATOM 790 O O . CYS A 1 96 ? 1.196 3.206 18.768 1.00 4.06 96 CYS A O 1
ATOM 793 N N . ALA A 1 97 ? 0.348 2.904 16.707 1.00 3.52 97 ALA A N 1
ATOM 794 C CA . ALA A 1 97 ? 1.639 2.628 16.080 1.00 3.46 97 ALA A CA 1
ATO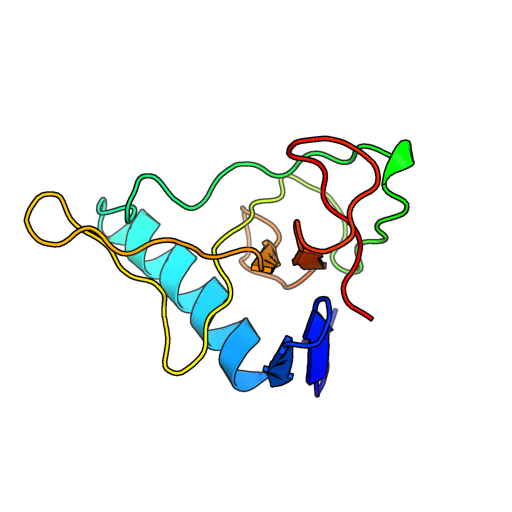M 795 C C . ALA A 1 97 ? 1.438 2.546 14.570 1.00 3.35 97 ALA A C 1
ATOM 796 O O . ALA A 1 97 ? 0.304 2.446 14.089 1.00 3.72 97 ALA A O 1
ATOM 798 N N . THR A 1 98 ? 2.556 2.536 13.848 1.00 3.72 98 THR A N 1
ATOM 799 C CA . THR A 1 98 ? 2.574 2.132 12.457 1.00 3.76 98 THR A CA 1
ATOM 800 C C . THR A 1 98 ? 3.558 0.962 12.329 1.00 3.49 98 THR A C 1
ATOM 801 O O . THR A 1 98 ? 4.616 0.940 12.966 1.00 3.91 98 THR A O 1
ATOM 805 N N . VAL A 1 99 ? 3.154 -0.023 11.524 1.00 3.08 99 VAL A N 1
ATOM 806 C CA . VAL A 1 99 ? 3.937 -1.240 11.334 1.00 3.20 99 VAL A CA 1
ATOM 807 C C . VAL A 1 99 ? 3.941 -1.624 9.869 1.00 3.07 99 VAL A C 1
ATOM 808 O O . VAL A 1 99 ? 3.163 -1.104 9.059 1.00 3.56 99 VAL A O 1
ATOM 812 N N . THR A 1 100 ? 4.799 -2.586 9.530 1.00 3.16 100 THR A N 1
ATOM 813 C CA . THR A 1 100 ? 4.946 -2.981 8.149 1.00 3.30 100 THR A CA 1
ATOM 814 C C . THR A 1 100 ? 5.361 -4.441 8.040 1.00 3.21 100 THR A C 1
ATOM 815 O O . THR A 1 100 ? 6.065 -4.972 8.902 1.00 3.65 100 THR A O 1
ATOM 819 N N . HIS A 1 101 ? 4.942 -5.077 6.949 1.00 3.25 101 HIS A N 1
ATOM 820 C CA . HIS A 1 101 ? 5.496 -6.355 6.566 1.00 3.37 101 HIS A CA 1
ATOM 821 C C . HIS A 1 101 ? 6.904 -6.246 5.978 1.00 4.09 101 HIS A C 1
ATOM 822 O O . HIS A 1 101 ? 7.639 -7.2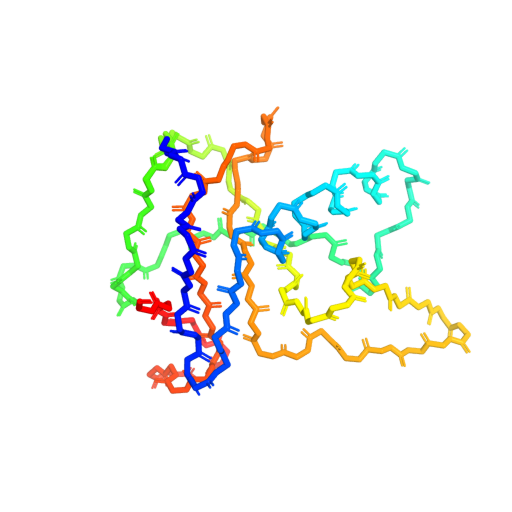32 5.945 1.00 4.96 101 HIS A O 1
ATOM 829 N N . THR A 1 102 ? 7.281 -5.071 5.483 1.00 4.13 102 THR A N 1
ATOM 830 C CA . THR A 1 102 ? 8.584 -4.913 4.855 1.00 4.74 102 THR A CA 1
ATOM 831 C C . THR A 1 102 ? 9.688 -5.122 5.880 1.00 5.84 102 THR A C 1
ATOM 832 O O . THR A 1 102 ? 9.710 -4.466 6.919 1.00 6.63 102 THR A O 1
ATOM 836 N N . GLY A 1 103 ? 10.614 -6.028 5.584 1.00 6.83 103 GLY A N 1
ATOM 837 C CA . GLY A 1 103 ? 11.742 -6.239 6.471 1.00 7.58 103 GLY A CA 1
ATOM 838 C C . GLY A 1 103 ? 11.403 -6.955 7.755 1.00 7.71 103 GLY A C 1
ATOM 839 O O . GLY A 1 103 ? 12.239 -7.003 8.652 1.00 9.82 103 GLY A O 1
ATOM 840 N N . ALA A 1 104 ? 10.221 -7.551 7.853 1.00 7.36 104 ALA A N 1
ATOM 841 C CA . ALA A 1 104 ? 9.862 -8.269 9.068 1.00 7.79 104 ALA A CA 1
ATOM 842 C C . ALA A 1 104 ? 10.677 -9.549 9.141 1.00 7.88 104 ALA A C 1
ATOM 843 O O . ALA A 1 104 ? 11.167 -10.059 8.146 1.00 9.12 104 ALA A O 1
ATOM 845 N N . ALA A 1 105 ? 10.804 -10.079 10.341 1.00 8.67 105 ALA A N 1
ATOM 846 C CA . ALA A 1 105 ? 11.683 -11.206 10.587 1.00 9.25 105 ALA A CA 1
ATOM 847 C C . ALA A 1 105 ? 11.144 -12.520 10.027 1.00 9.62 105 ALA A C 1
ATOM 848 O O . ALA A 1 105 ? 11.934 -13.403 9.714 1.00 12.89 105 ALA A O 1
ATOM 850 N N . SER A 1 106 ? 9.827 -12.647 9.895 1.00 8.72 106 SER A N 1
ATOM 851 C CA . SER A 1 106 ? 9.193 -13.909 9.531 1.00 9.20 106 SER A CA 1
ATOM 852 C C . SER A 1 106 ? 8.072 -13.653 8.546 1.00 6.85 106 SER A C 1
ATOM 853 O O . SER A 1 106 ? 7.563 -12.542 8.487 1.00 6.51 106 SER A O 1
ATOM 856 N N . TYR A 1 107 ? 7.683 -14.683 7.798 1.00 6.48 107 TYR A N 1
ATOM 857 C CA . TYR A 1 107 ? 6.604 -14.565 6.833 1.00 6.07 107 TYR A CA 1
ATOM 858 C C . TYR A 1 107 ? 5.325 -14.096 7.542 1.00 5.15 107 TYR A C 1
ATOM 859 O O . TYR A 1 107 ? 4.939 -14.649 8.569 1.00 5.76 107 TYR A O 1
ATOM 868 N N . ASP A 1 108 ? 4.698 -13.086 6.947 1.00 4.40 108 ASP A N 1
ATOM 869 C CA . ASP A 1 108 ? 3.489 -12.448 7.474 1.00 4.21 108 ASP A CA 1
ATOM 870 C C . ASP A 1 108 ? 3.698 -11.714 8.811 1.00 4.24 108 ASP A C 1
ATOM 871 O O . ASP A 1 108 ? 2.737 -11.207 9.380 1.00 4.67 108 ASP A O 1
ATOM 876 N N . GLY A 1 109 ? 4.939 -11.587 9.260 1.00 4.29 109 GLY A N 1
ATOM 877 C CA . GLY A 1 109 ? 5.216 -10.814 10.456 1.00 4.41 109 GLY A CA 1
ATOM 878 C C . GLY A 1 109 ? 5.158 -9.322 10.192 1.00 3.94 109 GLY A C 1
ATOM 879 O O . GLY A 1 109 ? 5.250 -8.862 9.046 1.00 4.18 109 GLY A O 1
ATOM 880 N N . PHE A 1 110 ? 5.021 -8.576 11.285 1.00 3.98 110 PHE A N 1
ATOM 881 C CA . PHE A 1 110 ? 5.164 -7.138 11.257 1.00 4.40 110 PHE A CA 1
ATOM 882 C C . PHE A 1 110 ? 6.441 -6.720 11.979 1.00 4.56 110 PHE A C 1
ATOM 883 O O . PHE A 1 110 ? 6.917 -7.403 12.889 1.00 5.21 110 PHE A O 1
ATOM 891 N N . THR A 1 111 ? 6.946 -5.560 11.563 1.00 4.45 111 THR A N 1
ATOM 892 C CA . THR A 1 111 ? 8.010 -4.869 12.267 1.00 4.55 111 THR A CA 1
ATOM 893 C C . THR A 1 111 ? 7.604 -3.401 12.388 1.00 4.18 111 THR A C 1
ATOM 894 O O . THR A 1 111 ? 6.805 -2.905 11.594 1.00 4.42 111 THR A O 1
ATOM 898 N N . GLN A 1 112 ? 8.160 -2.702 13.360 1.00 4.41 112 GLN A N 1
ATOM 899 C CA . GLN A 1 112 ? 7.748 -1.348 13.622 1.00 5.03 112 GLN A CA 1
ATOM 900 C C . GLN A 1 112 ? 8.258 -0.405 12.544 1.00 5.13 112 GLN A C 1
ATOM 901 O O . GLN A 1 112 ? 9.411 -0.498 12.140 1.00 7.17 112 GLN A O 1
ATOM 907 N N . CYS A 1 113 ? 7.421 0.529 12.088 1.00 4.75 113 CYS A N 1
ATOM 908 C CA . CYS A 1 113 ? 7.919 1.650 11.294 1.00 5.15 113 CYS A CA 1
ATOM 909 C C . CYS A 1 113 ? 8.681 2.579 12.226 1.00 5.88 113 CYS A C 1
ATOM 910 O O . CYS A 1 113 ? 8.385 2.662 13.407 1.00 9.65 113 CYS A O 1
ATOM 913 N N . SER A 1 114 ? 9.658 3.279 11.693 1.00 5.38 114 SER A N 1
ATOM 914 C CA . SER A 1 114 ? 10.581 3.985 12.546 1.00 7.30 114 SER A CA 1
ATOM 915 C C . SER A 1 114 ? 10.354 5.461 12.581 1.00 7.88 114 SER A C 1
ATOM 916 O O . SER A 1 114 ? 9.654 6.011 11.738 1.00 8.67 114 SER A O 1
#

Foldseek 3Di:
DQQDQWWAALNDIDGSVLLLQFLVVQVVCVVVVHAAVNDWDFDDDDCVQVDFWDDDDARKTKTQRDPPDDDHADPVGGDDSAFKIWMAHVVPSHGIFIWGPRPTPDVVDIHGTD

Organism: Ustilago sphaerogena (NCBI:txid5271)

CATH classification: 3.10.450.30

Sequence (114 aa):
CCDIPQSTNCGGNVYSNDDINTAIQGALDDVANGDRPDNYPHQYYDEASEDITLCCCCGGSGPPWSEEFPLVYNGPYYSSRDNYVSPGPDRVIYQTNTGEFCATVTHTGAASYDGFTQCS

Secondary structure (DSSP, 8-state):
-PPPSEEEETTEEEEHHHHHHHHHHHHHHHHTT--GGG--EEE---GGG----SS-S--EEEEE--TTS----BTTB-----SEEEEEETTT--EEEEEESTT-SSTT--EE--

Radius of gyration: 12.97 Å; Cα contacts (8 Å, |Δi|>4): 245; chains: 1; bounding box: 32×28×35 Å

Solvent-accessible surface area: 6354 Å² total; per-residue (Å²): 77,133,54,47,159,52,7,58,0,50,58,54,76,10,41,67,98,27,0,76,39,2,12,90,4,0,69,66,14,60,89,110,56,60,113,1,58,114,20,24,71,124,8,134,86,94,81,107,29,116,15,102,46,56,23,51,89,33,76,52,7,11,0,0,2,36,101,150,29,68,5,105,3,43,246,143,95,144,62,68,14,31,51,1,9,0,0,4,27,58,118,76,8,104,13,2,5,7,0,1,61,56,75,24,112,74,204,97,8,24,42,60,10,121